Protein AF-A0A954L591-F1 (afdb_monomer_lite)

Sequence (149 aa):
MSDLRRHRRSNYRTLVTVICDDPSGRPVPQVFKAWTEDISASGMQFACNEQLPTGRLYVRILLPELEDKIVECSLIRQGQRKSTGVFNAVGPRYVYGVRFHSILMSDQFERTYGARMDCTNTVGAPCAPETELMDDHVAAETELVDSLS

Secondary structure (DSSP, 8-state):
-----SSPPB----EEEEEE--TT--S--EEEEEEEEEEETTEEEEEESSPPPSS-EEEEE--TTS--EEEEEEEEEEEEEEE--SSS--EEEEEEEEEEEEEEPHHHHHHHHSS--------S-------------------------

pLDDT: mean 73.3, std 20.23, range [33.34, 96.44]

Foldseek 3Di:
DDDDDPWDKDQDWDKKKKWFQDPVRALAIDIFIWIWRIDTPWWTKIKGQDDDDDGWMWIWDDDVVDDIWIFTKDWPDKDWDQDDDPPDDGGIIIMTIITTDDIDDQVRSCVSRVDDPPVPDDDDDPPDDPDDDDDDDDDDDDDDDDDDD

Radius of gyration: 25.03 Å; chains: 1; bounding box: 106×43×31 Å

Structure (mmCIF, N/CA/C/O backbone):
data_AF-A0A954L591-F1
#
_entry.id   AF-A0A954L591-F1
#
loop_
_atom_site.group_PDB
_atom_site.id
_atom_site.type_symbol
_atom_site.label_atom_id
_atom_site.label_alt_id
_atom_site.label_comp_id
_atom_site.label_asym_id
_atom_site.label_entity_id
_atom_site.label_seq_id
_atom_site.pdbx_PDB_ins_code
_atom_site.Cartn_x
_atom_site.Cartn_y
_atom_site.Cartn_z
_atom_site.occupancy
_atom_site.B_iso_or_equiv
_atom_site.auth_seq_id
_atom_site.auth_comp_id
_atom_site.auth_asym_id
_atom_site.auth_atom_id
_atom_site.pdbx_PDB_model_num
ATOM 1 N N . MET A 1 1 ? 24.877 13.824 10.390 1.00 40.84 1 MET A N 1
ATOM 2 C CA . MET A 1 1 ? 24.389 14.122 9.026 1.00 40.84 1 MET A CA 1
ATOM 3 C C . MET A 1 1 ? 23.592 12.920 8.559 1.00 40.84 1 MET A C 1
ATOM 5 O O . MET A 1 1 ? 24.066 11.805 8.704 1.00 40.84 1 MET A O 1
ATOM 9 N N . SER A 1 2 ? 22.346 13.168 8.167 1.00 49.41 2 SER A N 1
ATOM 10 C CA . SER A 1 2 ? 21.249 12.212 7.987 1.00 49.41 2 SER A CA 1
ATOM 11 C C . SER A 1 2 ? 21.558 11.068 7.023 1.00 49.41 2 SER A C 1
ATOM 13 O O . SER A 1 2 ? 22.018 11.329 5.913 1.00 49.41 2 SER A O 1
ATOM 15 N N . ASP A 1 3 ? 21.212 9.845 7.434 1.00 51.44 3 ASP A N 1
ATOM 16 C CA . ASP A 1 3 ? 21.159 8.628 6.617 1.00 51.44 3 ASP A CA 1
ATOM 17 C C . ASP A 1 3 ? 20.577 8.913 5.221 1.00 51.44 3 ASP A C 1
ATOM 19 O O . ASP A 1 3 ? 19.368 9.095 5.030 1.00 51.44 3 ASP A O 1
ATOM 23 N N . LEU A 1 4 ? 21.467 8.983 4.231 1.00 60.00 4 LEU A N 1
ATOM 24 C CA . LEU A 1 4 ? 21.113 9.069 2.824 1.00 60.00 4 LEU A CA 1
ATOM 25 C C . LEU A 1 4 ? 20.514 7.720 2.420 1.00 60.00 4 LEU A C 1
ATOM 27 O O . LEU A 1 4 ? 21.123 6.661 2.566 1.00 60.00 4 LEU A O 1
ATOM 31 N N . ARG A 1 5 ? 19.262 7.768 1.966 1.00 58.84 5 ARG A N 1
ATOM 32 C CA . ARG A 1 5 ? 18.439 6.603 1.622 1.00 58.84 5 ARG A CA 1
ATOM 33 C C . ARG A 1 5 ? 19.191 5.661 0.671 1.00 58.84 5 ARG A C 1
ATOM 35 O O . ARG A 1 5 ? 19.657 6.089 -0.379 1.00 58.84 5 ARG A O 1
ATOM 42 N N . ARG A 1 6 ? 19.244 4.369 1.019 1.00 63.66 6 ARG A N 1
ATOM 43 C CA . ARG A 1 6 ? 20.066 3.347 0.338 1.00 63.66 6 ARG A CA 1
ATOM 44 C C . ARG A 1 6 ? 19.588 2.937 -1.065 1.00 63.66 6 ARG A C 1
ATOM 46 O O . ARG A 1 6 ? 20.365 2.344 -1.803 1.00 63.66 6 ARG A O 1
ATOM 53 N N . HIS A 1 7 ? 18.345 3.242 -1.451 1.00 61.44 7 HIS A N 1
ATOM 54 C CA . HIS A 1 7 ? 17.781 2.840 -2.748 1.00 61.44 7 HIS A CA 1
ATOM 55 C C . HIS A 1 7 ? 17.151 4.010 -3.506 1.00 61.44 7 HIS A C 1
ATOM 57 O O . HIS A 1 7 ? 16.434 4.834 -2.931 1.00 61.44 7 HIS A O 1
ATOM 63 N N . ARG A 1 8 ? 17.398 4.046 -4.821 1.00 66.69 8 ARG A N 1
ATOM 64 C CA . ARG A 1 8 ? 16.800 5.004 -5.757 1.00 66.69 8 ARG A CA 1
ATOM 65 C C . ARG A 1 8 ? 15.293 4.743 -5.854 1.00 66.69 8 ARG A C 1
ATOM 67 O O . ARG A 1 8 ? 14.875 3.597 -6.001 1.00 66.69 8 ARG A O 1
ATOM 74 N N . ARG A 1 9 ? 14.484 5.801 -5.762 1.00 69.75 9 ARG A N 1
ATOM 75 C CA . ARG A 1 9 ? 13.040 5.742 -6.020 1.00 69.75 9 ARG A CA 1
ATOM 76 C C . ARG A 1 9 ? 12.775 6.074 -7.479 1.00 69.75 9 ARG A C 1
ATOM 78 O O . ARG A 1 9 ? 13.307 7.060 -7.988 1.00 69.75 9 ARG A O 1
ATOM 85 N N . SER A 1 10 ? 11.960 5.254 -8.122 1.00 72.75 10 SER A N 1
ATOM 86 C CA . SER A 1 10 ? 11.433 5.531 -9.450 1.00 72.75 10 SER A CA 1
ATOM 87 C C . SER A 1 10 ? 10.091 6.234 -9.296 1.00 72.75 10 SER A C 1
ATOM 89 O O . SER A 1 10 ? 9.242 5.797 -8.517 1.00 72.75 10 SER A O 1
ATOM 91 N N . ASN A 1 11 ? 9.883 7.305 -10.062 1.00 72.44 11 ASN A N 1
ATOM 92 C CA . ASN A 1 11 ? 8.585 7.976 -10.176 1.00 72.44 11 ASN A CA 1
ATOM 93 C C . ASN A 1 11 ? 7.655 7.143 -11.070 1.00 72.44 11 ASN A C 1
ATOM 95 O O . ASN A 1 11 ? 7.264 7.568 -12.154 1.00 72.44 11 ASN A O 1
ATOM 99 N N . TYR A 1 12 ? 7.371 5.915 -10.649 1.00 73.94 12 TYR A N 1
ATOM 100 C CA . TYR A 1 12 ? 6.454 5.027 -11.341 1.00 73.94 12 TYR A CA 1
ATOM 101 C C . TYR A 1 12 ? 5.058 5.244 -10.770 1.00 73.94 12 TYR A C 1
ATOM 103 O O . TYR A 1 12 ? 4.823 5.005 -9.583 1.00 73.94 12 TYR A O 1
ATOM 111 N N . ARG A 1 13 ? 4.152 5.738 -11.612 1.00 81.75 13 ARG A N 1
ATOM 112 C CA . ARG A 1 13 ? 2.752 5.981 -11.267 1.00 81.75 13 ARG A CA 1
ATOM 113 C C . ARG A 1 13 ? 1.900 4.890 -11.888 1.00 81.75 13 ARG A C 1
ATOM 115 O O . ARG A 1 13 ? 1.709 4.875 -13.098 1.00 81.75 13 ARG A O 1
ATOM 122 N N . THR A 1 14 ? 1.405 3.993 -11.052 1.00 85.00 14 THR A N 1
ATOM 123 C CA . THR A 1 14 ? 0.493 2.920 -11.433 1.00 85.00 14 THR A CA 1
ATOM 124 C C . THR A 1 14 ? -0.647 2.824 -10.426 1.00 85.00 14 THR A C 1
ATOM 126 O O . THR A 1 14 ? -0.550 3.330 -9.301 1.00 85.00 14 THR A O 1
ATOM 129 N N . LEU A 1 15 ? -1.738 2.189 -10.844 1.00 89.56 15 LEU A N 1
ATOM 130 C CA . LEU A 1 15 ? -2.829 1.827 -9.954 1.00 89.56 15 LEU A CA 1
ATOM 131 C C . LEU A 1 15 ? -2.406 0.603 -9.135 1.00 89.56 15 LEU A C 1
ATOM 133 O O . LEU A 1 15 ? -1.932 -0.390 -9.684 1.00 89.56 15 LEU A O 1
ATOM 137 N N . VAL A 1 16 ? -2.603 0.671 -7.825 1.00 93.00 16 VAL A N 1
ATOM 138 C CA . VAL A 1 16 ? -2.405 -0.451 -6.906 1.00 93.00 16 VAL A CA 1
ATOM 139 C C . VAL A 1 16 ? -3.673 -0.695 -6.108 1.00 93.00 16 VAL A C 1
ATOM 141 O O . VAL A 1 16 ? -4.499 0.204 -5.917 1.00 93.00 16 VAL A O 1
ATOM 144 N N . THR A 1 17 ? -3.811 -1.925 -5.629 1.00 94.31 17 THR A N 1
ATOM 145 C CA . THR A 1 17 ? -4.891 -2.295 -4.719 1.00 94.31 17 THR A CA 1
ATOM 146 C C . THR A 1 17 ? -4.313 -2.433 -3.320 1.00 94.31 17 THR A C 1
ATOM 148 O O . THR A 1 17 ? -3.417 -3.242 -3.094 1.00 94.31 17 THR A O 1
ATOM 151 N N . VAL A 1 18 ? -4.790 -1.610 -2.393 1.00 94.56 18 VAL A N 1
ATOM 152 C CA . VAL A 1 18 ? -4.403 -1.653 -0.983 1.00 94.56 18 VAL A CA 1
ATOM 153 C C . VAL A 1 18 ? -5.422 -2.498 -0.246 1.00 94.56 18 VAL A C 1
ATOM 155 O O . VAL A 1 18 ? -6.623 -2.321 -0.426 1.00 94.56 18 VAL A O 1
ATOM 158 N N . ILE A 1 19 ? -4.932 -3.417 0.567 1.00 93.50 19 ILE A N 1
ATOM 159 C CA . ILE A 1 19 ? -5.744 -4.363 1.310 1.00 93.50 19 ILE A CA 1
ATOM 160 C C . ILE A 1 19 ? -5.398 -4.190 2.783 1.00 93.50 19 ILE A C 1
ATOM 162 O O . ILE A 1 19 ? -4.223 -4.224 3.155 1.00 93.50 19 ILE A O 1
ATOM 166 N N . CYS A 1 20 ? -6.412 -3.993 3.612 1.00 92.19 20 CYS A N 1
ATOM 167 C CA . CYS A 1 20 ? -6.257 -3.858 5.051 1.00 92.19 20 CYS A CA 1
ATOM 168 C C . CYS A 1 20 ? -7.090 -4.907 5.778 1.00 92.19 20 CYS A C 1
ATOM 170 O O . CYS A 1 20 ? -8.169 -5.280 5.314 1.00 92.19 20 CYS A O 1
ATOM 172 N N . ASP A 1 21 ? -6.605 -5.332 6.942 1.00 87.06 21 ASP A N 1
ATOM 173 C CA . ASP A 1 21 ? -7.424 -6.111 7.868 1.00 87.06 21 ASP A CA 1
ATOM 174 C C . ASP A 1 21 ? -8.694 -5.343 8.234 1.00 87.06 21 ASP A C 1
ATOM 176 O O . ASP A 1 21 ? -8.687 -4.116 8.389 1.00 87.06 21 ASP A O 1
ATOM 180 N N . ASP A 1 22 ? -9.785 -6.080 8.406 1.00 80.94 22 ASP A N 1
ATOM 181 C CA . ASP A 1 22 ? -11.002 -5.508 8.946 1.00 80.94 22 ASP A CA 1
ATOM 182 C C . ASP A 1 22 ? -10.811 -5.175 10.435 1.00 80.94 22 ASP A C 1
ATOM 184 O O . ASP A 1 22 ? -10.452 -6.060 11.219 1.00 80.94 22 ASP A O 1
ATOM 188 N N . PRO A 1 23 ? -11.083 -3.932 10.874 1.00 74.81 23 PRO A N 1
ATOM 189 C CA . PRO A 1 23 ? -10.983 -3.547 12.277 1.00 74.81 23 PRO A CA 1
ATOM 190 C C . PRO A 1 23 ? -11.913 -4.351 13.194 1.00 74.81 23 PRO A C 1
ATOM 192 O O . PRO A 1 23 ? -11.672 -4.378 14.398 1.00 74.81 23 PRO A O 1
ATOM 195 N N . SER A 1 24 ? -12.952 -5.017 12.663 1.00 77.56 24 SER A N 1
ATOM 196 C CA . SER A 1 24 ? -13.810 -5.912 13.456 1.00 77.56 24 SER A CA 1
ATOM 197 C C . SER A 1 24 ? -13.257 -7.336 13.620 1.00 77.56 24 SER A C 1
ATOM 199 O O . SER A 1 24 ? -13.881 -8.161 14.283 1.00 77.56 24 SER A O 1
ATOM 201 N N . GLY A 1 25 ? -12.074 -7.627 13.062 1.00 70.50 25 GLY A N 1
ATOM 202 C CA . GLY A 1 25 ? -11.378 -8.909 13.216 1.00 70.50 25 GLY A CA 1
ATOM 203 C C . GLY A 1 25 ? -11.950 -10.046 12.369 1.00 70.50 25 GLY A C 1
ATOM 204 O O . GLY A 1 25 ? -11.539 -11.195 12.528 1.00 70.50 25 GLY A O 1
ATOM 205 N N . ARG A 1 26 ? -12.895 -9.749 11.469 1.00 73.00 26 ARG A N 1
ATOM 206 C CA . ARG A 1 26 ? -13.408 -10.724 10.504 1.00 73.00 26 ARG A CA 1
ATOM 207 C C . ARG A 1 26 ? -12.379 -10.946 9.387 1.00 73.00 26 ARG A C 1
ATOM 209 O O . ARG A 1 26 ? -11.684 -10.007 9.006 1.00 73.00 26 ARG A O 1
ATOM 216 N N . PRO A 1 27 ? -12.310 -12.149 8.791 1.00 71.62 27 PRO A N 1
ATOM 217 C CA . PRO A 1 27 ? -11.382 -12.456 7.699 1.00 71.62 27 PRO A CA 1
ATOM 218 C C . PRO A 1 27 ? -11.838 -11.871 6.347 1.00 71.62 27 PRO A C 1
ATOM 220 O O . PRO A 1 27 ? -11.566 -12.444 5.300 1.00 71.62 27 PRO A O 1
ATOM 223 N N . VAL A 1 28 ? -12.557 -10.748 6.352 1.00 81.19 28 VAL A N 1
ATOM 224 C CA . VAL A 1 28 ? -13.032 -10.070 5.141 1.00 81.19 28 VAL A CA 1
ATOM 225 C C . VAL A 1 28 ? -12.236 -8.781 5.008 1.00 81.19 28 VAL A C 1
ATOM 227 O O . VAL A 1 28 ? -12.550 -7.821 5.705 1.00 81.19 28 VAL A O 1
ATOM 230 N N . PRO A 1 29 ? -11.186 -8.725 4.180 1.00 86.56 29 PRO A N 1
ATOM 231 C CA . PRO A 1 29 ? -10.325 -7.559 4.180 1.00 86.56 29 PRO A CA 1
ATOM 232 C C . PRO A 1 29 ? -10.980 -6.386 3.445 1.00 86.56 29 PRO A C 1
ATOM 234 O O . PRO A 1 29 ? -11.757 -6.559 2.504 1.00 86.56 29 PRO A O 1
ATOM 237 N N . GLN A 1 30 ? -10.632 -5.171 3.863 1.00 89.31 30 GLN A N 1
ATOM 238 C CA . GLN A 1 30 ? -11.065 -3.948 3.196 1.00 89.31 30 GLN A CA 1
ATOM 239 C C . GLN A 1 30 ? -10.129 -3.628 2.036 1.00 89.31 30 GLN A C 1
ATOM 241 O O . GLN A 1 30 ? -8.906 -3.681 2.181 1.00 89.31 30 GLN A O 1
ATOM 246 N N . VAL A 1 31 ? -10.707 -3.284 0.886 1.00 91.69 31 VAL A N 1
ATOM 247 C CA . VAL A 1 31 ? -9.972 -3.091 -0.363 1.00 91.69 31 VAL A CA 1
ATOM 248 C C . VAL A 1 31 ? -10.127 -1.657 -0.848 1.00 91.69 31 VAL A C 1
ATOM 250 O O . VAL A 1 31 ? -11.238 -1.176 -1.048 1.00 91.69 31 VAL A O 1
ATOM 253 N N . PHE A 1 32 ? -9.001 -0.999 -1.107 1.00 92.81 32 PHE A N 1
ATOM 254 C CA . PHE A 1 32 ? -8.942 0.387 -1.552 1.00 92.81 32 PHE A CA 1
ATOM 255 C C . PHE A 1 32 ? -8.154 0.502 -2.854 1.00 92.81 32 PHE A C 1
ATOM 257 O O . PHE A 1 32 ? -7.083 -0.087 -3.016 1.00 92.81 32 PHE A O 1
ATOM 264 N N . LYS A 1 33 ? -8.647 1.324 -3.782 1.00 93.12 33 LYS A N 1
ATOM 265 C CA . LYS A 1 33 ? -7.885 1.711 -4.974 1.00 93.12 33 LYS A CA 1
ATOM 266 C C . LYS A 1 33 ? -6.963 2.879 -4.628 1.00 93.12 33 LYS A C 1
ATOM 268 O O . LYS A 1 33 ? -7.410 3.897 -4.097 1.00 93.12 33 LYS A O 1
ATOM 273 N N . ALA A 1 34 ? -5.684 2.755 -4.963 1.00 93.69 34 ALA A N 1
ATOM 274 C CA . ALA A 1 34 ? -4.695 3.798 -4.721 1.00 93.69 34 ALA A CA 1
ATOM 275 C C . ALA A 1 34 ? -3.773 3.996 -5.925 1.00 93.69 34 ALA A C 1
ATOM 277 O O . ALA A 1 34 ? -3.598 3.112 -6.759 1.00 93.69 34 ALA A O 1
ATOM 278 N N . TRP A 1 35 ? -3.157 5.170 -5.997 1.00 92.00 35 TRP A N 1
ATOM 279 C CA . TRP A 1 35 ? -2.168 5.510 -7.014 1.00 92.00 35 TRP A CA 1
ATOM 280 C C . TRP A 1 35 ? -0.794 5.606 -6.381 1.00 92.00 35 TRP A C 1
ATOM 282 O O . TRP A 1 35 ? -0.629 6.326 -5.392 1.00 92.00 35 TRP A O 1
ATOM 292 N N . THR A 1 36 ? 0.202 4.935 -6.952 1.00 92.94 36 THR A N 1
ATOM 293 C CA . THR A 1 36 ? 1.586 5.133 -6.521 1.00 92.94 36 THR A CA 1
ATOM 294 C C . THR A 1 36 ? 2.051 6.540 -6.893 1.00 92.94 36 THR A C 1
ATOM 296 O O . THR A 1 36 ? 1.768 7.058 -7.972 1.00 92.94 36 THR A O 1
ATOM 299 N N . GLU A 1 37 ? 2.769 7.178 -5.978 1.00 91.06 37 GLU A N 1
ATOM 300 C CA . GLU A 1 37 ? 3.495 8.427 -6.211 1.00 91.06 37 GLU A CA 1
ATOM 301 C C . GLU A 1 37 ? 4.975 8.135 -6.483 1.00 91.06 37 GLU A C 1
ATOM 303 O O . GLU A 1 37 ? 5.579 8.771 -7.345 1.00 91.06 37 GLU A O 1
ATOM 308 N N . ASP A 1 38 ? 5.538 7.153 -5.771 1.00 90.19 38 ASP A N 1
ATOM 309 C CA . ASP A 1 38 ? 6.873 6.608 -6.006 1.00 90.19 38 ASP A CA 1
ATOM 310 C C . ASP A 1 38 ? 6.951 5.125 -5.605 1.00 90.19 38 ASP A C 1
ATOM 312 O O . ASP A 1 38 ? 6.161 4.653 -4.785 1.00 90.19 38 ASP A O 1
ATOM 316 N N . ILE A 1 39 ? 7.906 4.389 -6.180 1.00 89.38 39 ILE A N 1
ATOM 317 C CA . ILE A 1 39 ? 8.206 2.996 -5.817 1.00 89.38 39 ILE A CA 1
ATOM 318 C C . ILE A 1 39 ? 9.718 2.753 -5.780 1.00 89.38 39 ILE A C 1
ATOM 320 O O . ILE A 1 39 ? 10.503 3.387 -6.489 1.00 89.38 39 ILE A O 1
ATOM 324 N N . SER A 1 40 ? 10.140 1.823 -4.935 1.00 89.06 40 SER A N 1
ATOM 325 C CA . SER A 1 40 ? 11.508 1.319 -4.823 1.00 89.06 40 SER A CA 1
ATOM 326 C C . SER A 1 40 ? 11.486 -0.153 -4.426 1.00 89.06 40 SER A C 1
ATOM 328 O O . SER A 1 40 ? 10.441 -0.676 -4.055 1.00 89.06 40 SER A O 1
ATOM 330 N N . ALA A 1 41 ? 12.648 -0.805 -4.425 1.00 86.56 41 ALA A N 1
ATOM 331 C CA . ALA A 1 41 ? 12.758 -2.206 -4.023 1.00 86.56 41 ALA A CA 1
ATOM 332 C C . ALA A 1 41 ? 12.323 -2.479 -2.567 1.00 86.56 41 ALA A C 1
ATOM 334 O O . ALA A 1 41 ? 11.969 -3.605 -2.244 1.00 86.56 41 ALA A O 1
ATOM 335 N N . SER A 1 42 ? 12.352 -1.472 -1.685 1.00 91.50 42 SER A N 1
ATOM 336 C CA . SER A 1 42 ? 12.073 -1.637 -0.250 1.00 91.50 42 SER A CA 1
ATOM 337 C C . SER A 1 42 ? 10.793 -0.954 0.230 1.00 91.50 42 SER A C 1
ATOM 339 O O . SER A 1 42 ? 10.481 -0.988 1.421 1.00 91.50 42 SER A O 1
ATOM 341 N N . GLY A 1 43 ? 10.054 -0.294 -0.657 1.00 93.94 43 GLY A N 1
ATOM 342 C CA . GLY A 1 43 ? 8.841 0.409 -0.272 1.00 93.94 43 GLY A CA 1
ATOM 343 C C . GLY A 1 43 ? 8.272 1.280 -1.375 1.00 93.94 43 GLY A C 1
ATOM 344 O O . GLY A 1 43 ? 8.881 1.463 -2.432 1.00 93.94 43 GLY A O 1
ATOM 345 N N . MET A 1 44 ? 7.128 1.881 -1.078 1.00 94.38 44 MET A N 1
ATOM 346 C CA . MET A 1 44 ? 6.452 2.810 -1.975 1.00 94.38 44 MET A CA 1
ATOM 347 C C . MET A 1 44 ? 5.792 3.943 -1.201 1.00 94.38 44 MET A C 1
ATOM 349 O O . MET A 1 44 ? 5.559 3.854 0.009 1.00 94.38 44 MET A O 1
ATOM 353 N N . GLN A 1 45 ? 5.446 4.994 -1.927 1.00 95.38 45 GLN A N 1
ATOM 354 C CA . GLN A 1 45 ? 4.465 5.969 -1.499 1.00 95.38 45 GLN A CA 1
ATOM 355 C C . GLN A 1 45 ? 3.253 5.879 -2.419 1.00 95.38 45 GLN A C 1
ATOM 357 O O . GLN A 1 45 ? 3.407 5.844 -3.637 1.00 95.38 45 GLN A O 1
ATOM 362 N N . PHE A 1 46 ? 2.052 5.891 -1.853 1.00 94.88 46 PHE A N 1
ATOM 363 C CA . PHE A 1 46 ? 0.809 5.916 -2.616 1.00 94.88 46 PHE A CA 1
ATOM 364 C C . PHE A 1 46 ? -0.187 6.910 -2.023 1.00 94.88 46 PHE A C 1
ATOM 366 O O . PHE A 1 46 ? -0.002 7.426 -0.916 1.00 94.88 46 PHE A O 1
ATOM 373 N N . ALA A 1 47 ? -1.240 7.193 -2.781 1.00 93.31 47 ALA A N 1
ATOM 374 C CA . ALA A 1 47 ? -2.329 8.048 -2.358 1.00 93.31 47 ALA A CA 1
ATOM 375 C C . ALA A 1 47 ? -3.696 7.478 -2.748 1.00 93.31 47 ALA A C 1
ATOM 377 O O . ALA A 1 47 ? -3.864 6.942 -3.843 1.00 93.31 47 ALA A O 1
ATOM 378 N N . CYS A 1 48 ? -4.676 7.650 -1.867 1.00 92.44 48 CYS A N 1
ATOM 379 C CA . CYS A 1 48 ? -6.071 7.266 -2.075 1.00 92.44 48 CYS A CA 1
ATOM 380 C C . CYS A 1 48 ? -7.014 8.349 -1.532 1.00 92.44 48 CYS A C 1
ATOM 382 O O . CYS A 1 48 ? -6.595 9.272 -0.827 1.00 92.44 48 CYS A O 1
ATOM 384 N N . ASN A 1 49 ? -8.287 8.264 -1.913 1.00 90.69 49 ASN A N 1
ATOM 385 C CA . ASN A 1 49 ? -9.311 9.234 -1.508 1.00 90.69 49 ASN A CA 1
ATOM 386 C C . ASN A 1 49 ? -9.960 8.874 -0.164 1.00 90.69 49 ASN A C 1
ATOM 388 O O . ASN A 1 49 ? -10.664 9.689 0.421 1.00 90.69 49 ASN A O 1
ATOM 392 N N . GLU A 1 50 ? -9.698 7.667 0.328 1.00 90.31 50 GLU A N 1
ATOM 393 C CA . GLU A 1 50 ? -10.260 7.122 1.558 1.00 90.31 50 GLU A CA 1
ATOM 394 C C . GLU A 1 50 ? -9.159 6.953 2.603 1.00 90.31 50 GLU A C 1
ATOM 396 O O . GLU A 1 50 ? -8.007 6.652 2.269 1.00 90.31 50 GLU A O 1
ATOM 401 N N . GLN A 1 51 ? -9.505 7.180 3.869 1.00 91.50 51 GLN A N 1
ATOM 402 C CA . GLN A 1 51 ? -8.583 6.956 4.970 1.00 91.50 51 GLN A CA 1
ATOM 403 C C . GLN A 1 51 ? -8.499 5.459 5.264 1.00 91.50 51 GLN A C 1
ATOM 405 O O . GLN A 1 51 ? -9.509 4.825 5.553 1.00 91.50 51 GLN A O 1
ATOM 410 N N . LEU A 1 52 ? -7.287 4.911 5.229 1.00 91.88 52 LEU A N 1
ATOM 411 C CA . LEU A 1 52 ? -7.059 3.509 5.560 1.00 91.88 52 LEU A CA 1
ATOM 412 C C . LEU A 1 52 ? -7.320 3.232 7.051 1.00 91.88 52 LEU A C 1
ATOM 414 O O . LEU A 1 52 ? -6.916 4.050 7.893 1.00 91.88 52 LEU A O 1
ATOM 418 N N . PRO A 1 53 ? -7.929 2.081 7.388 1.00 90.19 53 PRO A N 1
ATOM 419 C CA . PRO A 1 53 ? -8.028 1.624 8.765 1.00 90.19 53 PRO A CA 1
ATOM 420 C C . PRO A 1 53 ? -6.640 1.272 9.323 1.00 90.19 53 PRO A C 1
ATOM 422 O O . PRO A 1 53 ? -5.668 1.065 8.593 1.00 90.19 53 PRO A O 1
ATOM 425 N N . THR A 1 54 ? -6.537 1.208 10.647 1.00 84.69 54 THR A N 1
ATOM 426 C CA . THR A 1 54 ? -5.327 0.733 11.326 1.00 84.69 54 THR A CA 1
ATOM 427 C C . THR A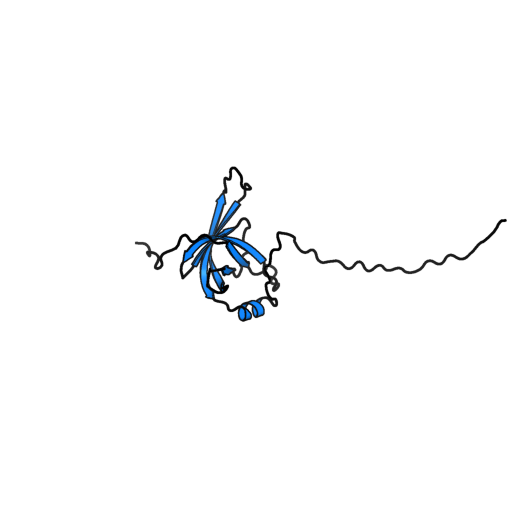 1 54 ? -5.282 -0.790 11.310 1.00 84.69 54 THR A C 1
ATOM 429 O O . THR A 1 54 ? -6.258 -1.422 11.701 1.00 84.69 54 THR A O 1
ATOM 432 N N . GLY A 1 55 ? -4.153 -1.385 10.930 1.00 84.88 55 GLY A N 1
ATOM 433 C CA . GLY A 1 55 ? -4.005 -2.841 10.906 1.00 84.88 55 GLY A CA 1
ATOM 434 C C . GLY A 1 55 ? -2.849 -3.292 10.023 1.00 84.88 55 GLY A C 1
ATOM 435 O O . GLY A 1 55 ? -1.987 -2.480 9.660 1.00 84.88 55 GLY A O 1
ATOM 436 N N . ARG A 1 56 ? -2.827 -4.586 9.673 1.00 89.19 56 ARG A N 1
ATOM 437 C CA . ARG A 1 56 ? -1.904 -5.076 8.646 1.00 89.19 56 ARG A CA 1
ATOM 438 C C . ARG A 1 56 ? -2.304 -4.509 7.297 1.00 89.19 56 ARG A C 1
ATOM 440 O O . ARG A 1 56 ? -3.482 -4.291 7.012 1.00 89.19 56 ARG A O 1
ATOM 447 N N . LEU A 1 57 ? -1.289 -4.245 6.488 1.00 93.31 57 LEU A N 1
ATOM 448 C CA . LEU A 1 57 ? -1.442 -3.616 5.194 1.00 93.31 57 LEU A CA 1
ATOM 449 C C . LEU A 1 57 ? -0.726 -4.460 4.157 1.00 93.31 57 LEU A C 1
ATOM 451 O O . LEU A 1 57 ? 0.465 -4.743 4.278 1.00 93.31 57 LEU A O 1
ATOM 455 N N . TYR A 1 58 ? -1.454 -4.800 3.110 1.00 94.44 58 TYR A N 1
ATOM 456 C CA . TYR A 1 58 ? -0.928 -5.469 1.939 1.00 94.44 58 TYR A CA 1
ATOM 457 C C .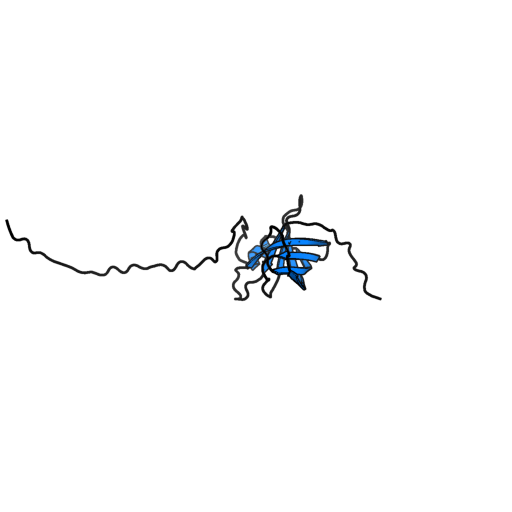 TYR A 1 58 ? -1.152 -4.568 0.735 1.00 94.44 58 TYR A C 1
ATOM 459 O O . TYR A 1 58 ? -2.130 -3.820 0.665 1.00 94.44 58 TYR A O 1
ATOM 467 N N . VAL A 1 59 ? -0.236 -4.621 -0.223 1.00 94.19 59 VAL A N 1
ATOM 468 C CA . VAL A 1 59 ? -0.425 -3.950 -1.504 1.00 94.19 59 VAL A CA 1
ATOM 469 C C . VAL A 1 59 ? -0.256 -4.955 -2.619 1.00 94.19 59 VAL A C 1
ATOM 471 O O . VAL A 1 59 ? 0.763 -5.633 -2.712 1.00 94.19 59 VAL A O 1
ATOM 474 N N . ARG A 1 60 ? -1.268 -5.025 -3.472 1.00 92.00 60 ARG A N 1
ATOM 475 C CA . ARG A 1 60 ? -1.260 -5.794 -4.704 1.00 92.00 60 ARG A CA 1
ATOM 476 C C . ARG A 1 60 ? -0.817 -4.880 -5.841 1.00 92.00 60 ARG A C 1
ATOM 478 O O . ARG A 1 60 ? -1.445 -3.845 -6.099 1.00 92.00 60 ARG A O 1
ATOM 485 N N . ILE A 1 61 ? 0.303 -5.236 -6.461 1.00 88.56 61 ILE A N 1
ATOM 486 C CA . ILE A 1 61 ? 0.961 -4.455 -7.506 1.00 88.56 61 ILE A CA 1
ATOM 487 C C . ILE A 1 61 ? 0.894 -5.248 -8.805 1.00 88.56 61 ILE A C 1
ATOM 489 O O . ILE A 1 61 ? 1.497 -6.312 -8.932 1.00 88.56 61 ILE A O 1
ATOM 493 N N . LEU A 1 62 ? 0.206 -4.671 -9.787 1.00 82.56 62 LEU A N 1
ATOM 494 C CA . LEU A 1 62 ? 0.225 -5.147 -11.162 1.00 82.56 62 LEU A CA 1
ATOM 495 C C . LEU A 1 62 ? 1.445 -4.541 -11.853 1.00 82.56 62 LEU A C 1
ATOM 497 O O . LEU A 1 62 ? 1.494 -3.335 -12.111 1.00 82.56 62 LEU A O 1
ATOM 501 N N . LEU A 1 63 ? 2.446 -5.374 -12.112 1.00 74.62 63 LEU A N 1
ATOM 502 C CA . LEU A 1 63 ? 3.635 -4.987 -12.857 1.00 74.62 63 LEU A CA 1
ATOM 503 C C . LEU A 1 63 ? 3.519 -5.535 -14.288 1.00 74.62 63 LEU A C 1
ATOM 505 O O . LEU A 1 63 ? 3.191 -6.703 -14.456 1.00 74.62 63 LEU A O 1
ATOM 509 N N . PRO A 1 64 ? 3.765 -4.733 -15.337 1.00 71.31 64 PRO A N 1
ATOM 510 C CA . PRO A 1 64 ? 3.811 -5.248 -16.703 1.00 71.31 64 PRO A CA 1
ATOM 511 C C . PRO A 1 64 ? 4.865 -6.354 -16.820 1.00 71.31 64 PRO A C 1
ATOM 513 O O . PRO A 1 64 ? 5.956 -6.201 -16.276 1.00 71.31 64 PRO A O 1
ATOM 516 N N . GLU A 1 65 ? 4.538 -7.450 -17.512 1.00 72.62 65 GLU A N 1
ATOM 517 C CA . GLU A 1 65 ? 5.429 -8.609 -17.757 1.00 72.62 65 GLU A CA 1
ATOM 518 C C . GLU A 1 65 ? 5.845 -9.405 -16.507 1.00 72.62 65 GLU A C 1
ATOM 520 O O . GLU A 1 65 ? 6.487 -10.449 -16.606 1.00 72.62 65 GLU A O 1
ATOM 525 N N . LEU A 1 66 ? 5.436 -8.947 -15.329 1.00 67.25 66 LEU A N 1
ATOM 526 C CA . LEU A 1 66 ? 5.616 -9.610 -14.052 1.00 67.25 66 LEU A CA 1
ATOM 527 C C . LEU A 1 66 ? 4.244 -10.077 -13.570 1.00 67.25 66 LEU A C 1
ATOM 529 O O . LEU A 1 66 ? 3.233 -9.400 -13.738 1.00 67.25 66 LEU A O 1
ATOM 533 N N . GLU A 1 67 ? 4.197 -11.260 -12.971 1.00 78.12 67 GLU A N 1
ATOM 534 C CA . GLU A 1 67 ? 2.973 -11.717 -12.321 1.00 78.12 67 GLU A CA 1
ATOM 535 C C . GLU A 1 67 ? 2.515 -10.722 -11.256 1.00 78.12 67 GLU A C 1
ATOM 537 O O . GLU A 1 67 ? 3.318 -10.004 -10.654 1.00 78.12 67 GLU A O 1
ATOM 542 N N . ASP A 1 68 ? 1.219 -10.748 -10.979 1.00 82.81 68 ASP A N 1
ATOM 543 C CA . ASP A 1 68 ? 0.628 -10.003 -9.884 1.00 82.81 68 ASP A CA 1
ATOM 544 C C . ASP A 1 68 ? 1.270 -10.393 -8.547 1.00 82.81 68 ASP A C 1
ATOM 546 O O . ASP A 1 68 ? 1.355 -11.580 -8.210 1.00 82.81 68 ASP A O 1
ATOM 550 N N . LYS A 1 69 ? 1.758 -9.403 -7.794 1.00 87.38 69 LYS A N 1
ATOM 551 C CA . LYS A 1 69 ? 2.412 -9.630 -6.502 1.00 87.38 69 LYS A CA 1
ATOM 552 C C . LYS A 1 69 ? 1.648 -8.937 -5.393 1.00 87.38 69 LYS A C 1
ATOM 554 O O . LYS A 1 69 ? 1.382 -7.737 -5.457 1.00 87.38 69 LYS A O 1
ATOM 559 N N . ILE A 1 70 ? 1.375 -9.694 -4.335 1.00 91.94 70 ILE A N 1
ATOM 560 C CA . ILE A 1 70 ? 0.863 -9.172 -3.073 1.00 91.94 70 ILE A CA 1
ATOM 561 C C . ILE A 1 70 ? 2.050 -8.999 -2.135 1.00 91.94 70 ILE A C 1
ATOM 563 O O . ILE A 1 70 ? 2.820 -9.929 -1.913 1.00 91.94 70 ILE A O 1
ATOM 567 N N . VAL A 1 71 ? 2.217 -7.797 -1.601 1.00 93.19 71 VAL A N 1
ATOM 568 C CA . VAL A 1 71 ? 3.350 -7.445 -0.747 1.00 93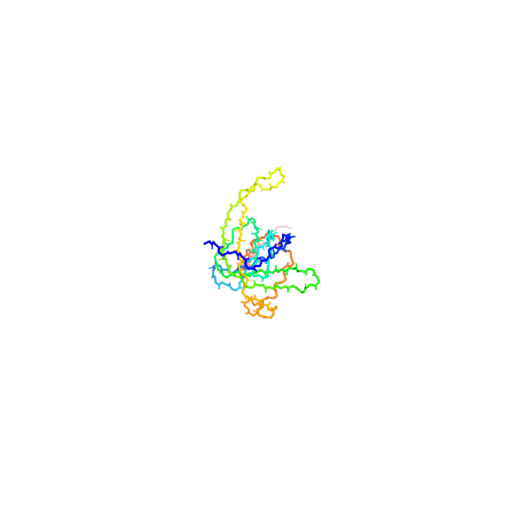.19 71 VAL A CA 1
ATOM 569 C C . VAL A 1 71 ? 2.834 -7.024 0.615 1.00 93.19 71 VAL A C 1
ATOM 571 O O . VAL A 1 71 ? 2.080 -6.056 0.726 1.00 93.19 71 VAL A O 1
ATOM 574 N N . GLU A 1 72 ? 3.259 -7.725 1.659 1.00 94.44 72 GLU A N 1
ATOM 575 C CA . GLU A 1 72 ? 3.028 -7.316 3.038 1.00 94.44 72 GLU A CA 1
ATOM 576 C C . GLU A 1 72 ? 3.878 -6.092 3.368 1.00 94.44 72 GLU A C 1
ATOM 578 O O . GLU A 1 72 ? 5.074 -6.015 3.058 1.00 94.44 72 GLU A O 1
ATOM 583 N N . CYS A 1 73 ? 3.245 -5.119 4.011 1.00 96.00 73 CYS A N 1
ATOM 584 C CA . CYS A 1 73 ? 3.816 -3.811 4.232 1.00 96.00 73 CYS A CA 1
ATOM 585 C C . CYS A 1 73 ? 3.594 -3.330 5.668 1.00 96.00 73 CYS A C 1
ATOM 587 O O . CYS A 1 73 ? 2.575 -3.600 6.299 1.00 96.00 73 CYS A O 1
ATOM 589 N N . SER A 1 74 ? 4.513 -2.498 6.157 1.00 94.94 74 SER A N 1
ATOM 590 C CA . SER A 1 74 ? 4.242 -1.639 7.313 1.00 94.94 74 SER A CA 1
ATOM 591 C C . SER A 1 74 ? 4.105 -0.189 6.906 1.00 94.94 74 SER A C 1
ATOM 593 O O . SER A 1 74 ? 4.873 0.330 6.089 1.00 94.94 74 SER A O 1
ATOM 595 N N . LEU A 1 75 ? 3.152 0.482 7.544 1.00 94.56 75 LEU A N 1
ATOM 596 C CA . LEU A 1 75 ? 2.976 1.915 7.430 1.00 94.56 75 LEU A CA 1
ATOM 597 C C . LEU A 1 75 ? 4.115 2.646 8.152 1.00 94.56 75 LEU A C 1
ATOM 599 O O . LEU A 1 75 ? 4.326 2.466 9.346 1.00 94.56 75 LEU A O 1
ATOM 603 N N . ILE A 1 76 ? 4.853 3.478 7.418 1.00 95.31 76 ILE A N 1
ATOM 604 C CA . ILE A 1 76 ? 5.974 4.274 7.946 1.00 95.31 76 ILE A CA 1
ATOM 605 C C . ILE A 1 76 ? 5.587 5.745 8.084 1.00 95.31 76 ILE A C 1
ATOM 607 O O . ILE A 1 76 ? 6.105 6.460 8.940 1.00 95.31 76 ILE A O 1
ATOM 611 N N . ARG A 1 77 ? 4.700 6.226 7.211 1.00 93.56 77 ARG A N 1
ATOM 612 C CA . ARG A 1 77 ? 4.259 7.619 7.201 1.00 93.56 77 ARG A CA 1
ATOM 613 C C . ARG A 1 77 ? 2.827 7.717 6.713 1.00 93.56 77 ARG A C 1
ATOM 615 O O . ARG A 1 77 ? 2.503 7.150 5.678 1.00 93.56 77 ARG A O 1
ATOM 622 N N . GLN A 1 78 ? 2.031 8.536 7.385 1.00 95.38 78 GLN A N 1
ATOM 623 C CA . GLN A 1 78 ? 0.703 8.942 6.942 1.00 95.38 78 GLN A CA 1
ATOM 624 C C . GLN A 1 78 ? 0.638 10.466 6.852 1.00 95.38 78 GLN A C 1
ATOM 626 O O . GLN A 1 78 ? 1.286 11.182 7.617 1.00 95.38 78 GLN A O 1
ATOM 631 N N . GLY A 1 79 ? -0.126 10.969 5.893 1.00 92.56 79 GLY A N 1
ATOM 632 C CA . GLY A 1 79 ? -0.420 12.383 5.761 1.00 92.56 79 GLY A CA 1
ATOM 633 C C . GLY A 1 79 ? -1.676 12.614 4.938 1.00 92.56 79 GLY A C 1
ATOM 634 O O . GLY A 1 79 ? -2.202 11.707 4.299 1.00 92.56 79 GLY A O 1
ATOM 635 N N . GLN A 1 80 ? -2.134 13.856 4.937 1.00 92.25 80 GLN A N 1
ATOM 636 C CA . GLN A 1 80 ? -3.288 14.292 4.168 1.00 92.25 80 GLN A CA 1
ATOM 637 C C . GLN A 1 80 ? -2.886 15.509 3.342 1.00 92.25 80 GLN A C 1
ATOM 639 O O . GLN A 1 80 ? -2.216 16.420 3.829 1.00 92.25 80 GLN A O 1
ATOM 644 N N . ARG A 1 81 ? -3.275 15.515 2.071 1.00 86.50 81 ARG A N 1
ATOM 645 C CA . ARG A 1 81 ? -3.123 16.646 1.162 1.00 86.50 81 ARG A CA 1
ATOM 646 C C . ARG A 1 81 ? -4.505 17.142 0.783 1.00 86.50 81 ARG A C 1
ATOM 648 O O . ARG A 1 81 ? -5.409 16.352 0.517 1.00 86.50 81 ARG A O 1
ATOM 655 N N . LYS A 1 82 ? -4.666 18.460 0.734 1.00 77.31 82 LYS A N 1
ATOM 656 C CA . LYS A 1 82 ? -5.840 19.051 0.098 1.00 77.31 82 LYS A CA 1
ATOM 657 C C . LYS A 1 82 ? -5.658 18.895 -1.407 1.00 77.31 82 LYS A C 1
ATOM 659 O O . LYS A 1 82 ? -4.668 19.377 -1.951 1.00 77.31 82 LYS A O 1
ATOM 664 N N . SER A 1 83 ? -6.571 18.182 -2.057 1.00 68.81 83 SER A N 1
ATOM 665 C CA . SER A 1 83 ? -6.632 18.175 -3.512 1.00 68.81 83 SER A CA 1
ATOM 666 C C . SER A 1 83 ? -7.431 19.397 -3.948 1.00 68.81 83 SER A C 1
ATOM 668 O O . SER A 1 83 ? -8.639 19.461 -3.735 1.00 68.81 83 SER A O 1
ATOM 670 N N . THR A 1 84 ? -6.758 20.395 -4.512 1.00 57.00 84 THR A N 1
ATOM 671 C CA . THR A 1 84 ? -7.413 21.531 -5.170 1.00 57.00 84 THR A CA 1
ATOM 672 C C . THR A 1 84 ? -7.524 21.202 -6.654 1.00 57.00 84 THR A C 1
ATOM 674 O O . THR A 1 84 ? -6.569 21.386 -7.406 1.00 57.00 84 THR A O 1
ATOM 677 N N . GLY A 1 85 ? -8.652 20.628 -7.067 1.00 54.09 85 GLY A N 1
ATOM 678 C CA . GLY A 1 85 ? -8.938 20.340 -8.471 1.00 54.09 85 GLY A CA 1
ATOM 679 C C . GLY A 1 85 ? -9.892 21.372 -9.069 1.00 54.09 85 GLY A C 1
ATOM 680 O O . GLY A 1 85 ? -10.874 21.727 -8.430 1.00 54.09 85 GLY A O 1
ATOM 681 N N . VAL A 1 86 ? -9.626 21.809 -10.305 1.00 57.00 86 VAL A N 1
ATOM 682 C CA . VAL A 1 86 ? -10.573 22.593 -11.128 1.00 57.00 86 VAL A CA 1
ATOM 683 C C . VAL A 1 86 ? -11.667 21.687 -11.733 1.00 57.00 86 VAL A C 1
ATOM 685 O O . VAL A 1 86 ? -12.766 22.154 -11.996 1.00 57.00 86 VAL A O 1
ATOM 688 N N . PHE A 1 87 ? -11.398 20.381 -11.893 1.00 55.72 87 PHE A N 1
ATOM 689 C CA . PHE A 1 87 ? -12.315 19.395 -12.502 1.00 55.72 87 PHE A CA 1
ATOM 690 C C . PHE A 1 87 ? -12.433 18.057 -11.740 1.00 55.72 87 PHE A C 1
ATOM 692 O O . PHE A 1 87 ? -13.169 17.176 -12.166 1.00 55.72 87 PHE A O 1
ATOM 699 N N . ASN A 1 88 ? -11.716 17.879 -10.624 1.00 50.97 88 ASN A N 1
ATOM 700 C CA . ASN A 1 88 ? -11.774 16.663 -9.801 1.00 50.97 88 ASN A CA 1
ATOM 701 C C . ASN A 1 88 ? -12.440 16.973 -8.461 1.00 50.97 88 ASN A C 1
ATOM 703 O O . ASN A 1 88 ? -12.246 18.069 -7.935 1.00 50.97 88 ASN A O 1
ATOM 707 N N . ALA A 1 89 ? -13.172 15.998 -7.910 1.00 54.78 89 ALA A N 1
ATOM 708 C CA . ALA A 1 89 ? -13.845 16.107 -6.620 1.00 54.78 89 ALA A CA 1
ATOM 709 C C . ALA A 1 89 ? -12.926 16.749 -5.568 1.00 54.78 89 ALA A C 1
ATOM 711 O O . ALA A 1 89 ? -11.818 16.271 -5.299 1.00 54.78 89 ALA A O 1
ATOM 712 N N . VAL A 1 90 ? -13.387 17.868 -5.006 1.00 65.88 90 VAL A N 1
ATOM 713 C CA . VAL A 1 90 ? -12.715 18.546 -3.900 1.00 65.88 90 VAL A CA 1
ATOM 714 C C . VAL A 1 90 ? -12.827 17.626 -2.696 1.00 65.88 90 VAL A C 1
ATOM 716 O O . VAL A 1 90 ? -13.913 17.396 -2.174 1.00 65.88 90 VAL A O 1
ATOM 719 N N . GLY A 1 91 ? -11.700 17.062 -2.280 1.00 73.44 91 GLY A N 1
ATOM 720 C CA . GLY A 1 91 ? -11.680 16.081 -1.211 1.00 73.44 91 GLY A CA 1
ATOM 721 C C . GLY A 1 91 ? -10.294 15.913 -0.602 1.00 73.44 91 GLY A C 1
ATOM 722 O O . GLY A 1 91 ? -9.281 16.311 -1.200 1.00 73.44 91 GLY A O 1
ATOM 723 N N . PRO A 1 92 ? -10.230 15.360 0.617 1.00 81.56 92 PRO A N 1
ATOM 724 C CA . PRO A 1 92 ? -8.965 14.976 1.209 1.00 81.56 92 PRO A CA 1
ATOM 725 C C . PRO A 1 92 ? -8.328 13.863 0.371 1.00 81.56 92 PRO A C 1
ATOM 727 O O . PRO A 1 92 ? -8.967 12.873 0.034 1.00 81.56 92 PRO A O 1
ATOM 730 N N . ARG A 1 93 ? -7.048 14.025 0.037 1.00 89.69 93 ARG A N 1
ATOM 731 C CA . ARG A 1 93 ? -6.230 12.957 -0.538 1.00 89.69 93 ARG A CA 1
ATOM 732 C C . ARG A 1 93 ? -5.286 12.463 0.541 1.00 89.69 93 ARG A C 1
ATOM 734 O O . ARG A 1 93 ? -4.433 13.218 1.013 1.00 89.69 93 ARG A O 1
ATOM 741 N N . TYR A 1 94 ? -5.438 11.214 0.940 1.00 93.69 94 TYR A N 1
ATOM 742 C CA . TYR A 1 94 ? -4.595 10.594 1.950 1.00 93.69 94 TYR A CA 1
ATOM 743 C C . TYR A 1 94 ? -3.357 10.015 1.282 1.00 93.69 94 TYR A C 1
ATOM 745 O O . TYR A 1 94 ? -3.431 9.448 0.196 1.00 93.69 94 TYR A O 1
ATOM 753 N N . VAL A 1 95 ? -2.199 10.222 1.900 1.00 94.75 95 VAL A N 1
ATOM 754 C CA . VAL A 1 95 ? -0.895 9.845 1.359 1.00 94.75 95 VAL A CA 1
ATOM 755 C C . VAL A 1 95 ? -0.177 8.977 2.375 1.00 94.75 95 VAL A C 1
ATOM 757 O O . VAL A 1 95 ? -0.000 9.376 3.527 1.00 94.75 95 VAL A O 1
ATOM 760 N N . TYR A 1 96 ? 0.290 7.822 1.920 1.00 96.44 96 TYR A N 1
ATOM 761 C CA . TYR A 1 96 ? 0.887 6.798 2.760 1.00 96.44 96 TYR A CA 1
ATOM 762 C C . TYR A 1 96 ? 2.253 6.407 2.213 1.00 96.44 96 TYR A C 1
ATOM 764 O O . TYR A 1 96 ? 2.415 6.172 1.019 1.00 96.44 96 TYR A O 1
ATOM 772 N N . GLY A 1 97 ? 3.250 6.364 3.091 1.00 96.00 97 GLY A N 1
ATOM 773 C CA . GLY A 1 97 ? 4.558 5.786 2.819 1.00 96.00 97 GLY A CA 1
ATOM 774 C C . GLY A 1 97 ? 4.670 4.453 3.537 1.00 96.00 97 GLY A C 1
ATOM 775 O O . GLY A 1 97 ? 4.512 4.404 4.759 1.00 96.00 97 GLY A O 1
ATOM 776 N N . VAL A 1 98 ? 4.970 3.394 2.795 1.00 96.12 98 VAL A N 1
ATOM 777 C CA . VAL A 1 98 ? 5.052 2.031 3.320 1.00 96.12 98 VAL A CA 1
ATOM 778 C C . VAL A 1 98 ? 6.417 1.408 3.051 1.00 96.12 98 VAL A C 1
ATOM 780 O O . VAL A 1 98 ? 7.115 1.781 2.104 1.00 96.12 98 VAL A O 1
ATOM 783 N N . ARG A 1 99 ? 6.801 0.460 3.905 1.00 95.75 99 ARG A N 1
ATOM 784 C CA . ARG A 1 99 ? 7.982 -0.395 3.738 1.00 95.75 99 ARG A CA 1
ATOM 785 C C . ARG A 1 99 ? 7.529 -1.814 3.429 1.00 95.75 99 ARG A C 1
ATOM 787 O O . ARG A 1 99 ? 6.634 -2.306 4.108 1.00 95.75 99 ARG A O 1
ATOM 794 N N . PHE A 1 100 ? 8.163 -2.436 2.443 1.00 94.94 100 PHE A N 1
ATOM 795 C CA . PHE A 1 100 ? 7.918 -3.826 2.067 1.00 94.94 100 PHE A CA 1
ATOM 796 C C . PHE A 1 100 ? 8.618 -4.772 3.035 1.00 94.94 100 PHE A C 1
ATOM 798 O O . PHE A 1 100 ? 9.759 -4.512 3.425 1.00 94.94 100 PHE A O 1
ATOM 805 N N . HIS A 1 101 ? 7.942 -5.864 3.381 1.00 93.62 101 HIS A N 1
ATOM 806 C CA . HIS A 1 101 ? 8.485 -6.922 4.231 1.00 93.62 101 HIS A CA 1
ATOM 807 C C . HIS A 1 101 ? 8.637 -8.229 3.480 1.00 93.62 101 HIS A C 1
ATOM 809 O O . HIS A 1 101 ? 9.743 -8.749 3.361 1.00 93.62 101 HIS A O 1
ATOM 815 N N . SER A 1 102 ? 7.525 -8.749 2.969 1.00 91.12 102 SER A N 1
ATOM 816 C CA . SER A 1 102 ? 7.461 -10.063 2.348 1.00 91.12 102 SER A C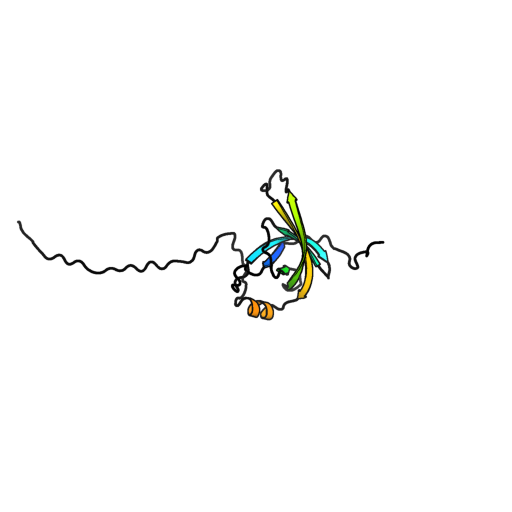A 1
ATOM 817 C C . SER A 1 102 ? 6.563 -10.012 1.115 1.00 91.12 102 SER A C 1
ATOM 819 O O . SER A 1 102 ? 5.584 -9.265 1.066 1.00 91.12 102 SER A O 1
ATOM 821 N N . ILE A 1 103 ? 6.927 -10.778 0.089 1.00 90.69 103 ILE A N 1
ATOM 822 C CA . ILE A 1 103 ? 6.045 -11.038 -1.047 1.00 90.69 103 ILE A CA 1
ATOM 823 C C . ILE A 1 103 ? 5.262 -12.296 -0.698 1.00 90.69 103 ILE A C 1
ATOM 825 O O . ILE A 1 103 ? 5.862 -13.339 -0.437 1.00 90.69 103 ILE A O 1
ATOM 829 N N . LEU A 1 104 ? 3.940 -12.186 -0.699 1.00 87.56 104 LEU A N 1
ATOM 830 C CA . LEU A 1 104 ? 3.040 -13.305 -0.502 1.00 87.56 104 LEU A CA 1
ATOM 831 C C . LEU A 1 104 ? 2.731 -13.955 -1.845 1.00 87.56 104 LEU A C 1
ATOM 833 O O . LEU A 1 104 ? 2.412 -13.283 -2.830 1.00 87.56 104 LEU A O 1
ATOM 837 N N . MET A 1 105 ? 2.800 -15.280 -1.856 1.00 81.69 105 MET A N 1
ATOM 838 C CA . MET A 1 105 ? 2.244 -16.079 -2.941 1.00 81.69 105 MET A CA 1
ATOM 839 C C . MET A 1 105 ? 0.717 -16.128 -2.800 1.00 81.69 105 MET A C 1
ATOM 841 O O . MET A 1 105 ? 0.179 -15.961 -1.701 1.00 81.69 105 MET A O 1
ATOM 845 N N . SER A 1 106 ? 0.007 -16.330 -3.911 1.00 74.19 106 SER A N 1
ATOM 846 C CA . SER A 1 106 ? -1.462 -16.298 -3.932 1.00 74.19 106 SER A CA 1
ATOM 847 C C . SER A 1 106 ? -2.089 -17.269 -2.925 1.00 74.19 106 SER A C 1
ATOM 849 O O . SER A 1 106 ? -3.036 -16.904 -2.236 1.00 74.19 106 SER A O 1
ATOM 851 N N . ASP A 1 107 ? -1.506 -18.455 -2.754 1.00 78.69 107 ASP A N 1
ATOM 852 C CA . ASP A 1 107 ? -1.953 -19.479 -1.804 1.00 78.69 107 ASP A CA 1
ATOM 853 C C . ASP A 1 107 ? -1.799 -19.052 -0.332 1.00 78.69 107 ASP A C 1
ATOM 855 O O . ASP A 1 107 ? -2.651 -19.350 0.505 1.00 78.69 107 ASP A O 1
ATOM 859 N N . GLN A 1 108 ? -0.730 -18.328 0.003 1.00 78.31 108 GLN A N 1
ATOM 860 C CA . GLN A 1 108 ? -0.505 -17.797 1.352 1.00 78.31 108 GLN A CA 1
ATOM 861 C C . GLN A 1 108 ? -1.543 -16.731 1.706 1.00 78.31 108 GLN A C 1
ATOM 863 O O . GLN A 1 108 ? -2.055 -16.691 2.829 1.00 78.31 108 GLN A O 1
ATOM 868 N N . PHE A 1 109 ? -1.874 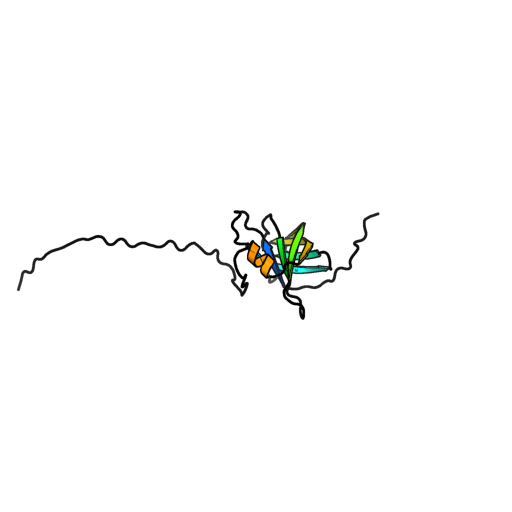-15.881 0.736 1.00 76.25 109 PHE A N 1
ATOM 869 C CA . PHE A 1 109 ? -2.879 -14.845 0.912 1.00 76.25 109 PHE A CA 1
ATOM 870 C C . PHE A 1 109 ? -4.292 -15.442 1.029 1.00 76.25 109 PHE A C 1
ATOM 872 O O . PHE A 1 109 ? -5.037 -15.085 1.941 1.00 76.25 109 PHE A O 1
ATOM 879 N N . GLU A 1 110 ? -4.631 -16.425 0.190 1.00 78.50 110 GLU A N 1
ATOM 880 C CA . GLU A 1 110 ? -5.904 -17.158 0.255 1.00 78.50 110 GLU A CA 1
ATOM 881 C C . GLU A 1 110 ? -6.097 -17.885 1.593 1.00 78.50 110 GLU A C 1
ATOM 883 O O . GLU A 1 110 ? -7.193 -17.868 2.143 1.00 78.50 110 GLU A O 1
ATOM 888 N N . ARG A 1 111 ? -5.042 -18.460 2.187 1.00 76.62 111 ARG A N 1
ATOM 889 C CA . ARG A 1 111 ? -5.127 -19.055 3.537 1.00 76.62 111 ARG A CA 1
ATOM 890 C C . ARG A 1 111 ? -5.443 -18.036 4.629 1.00 76.62 111 ARG A C 1
ATOM 892 O O . ARG A 1 111 ? -6.016 -18.404 5.649 1.00 76.62 111 ARG A O 1
ATOM 899 N N . THR A 1 112 ? -5.046 -16.783 4.429 1.00 74.38 112 THR A N 1
ATOM 900 C CA . THR A 1 112 ? -5.247 -15.713 5.412 1.00 74.38 112 THR A CA 1
ATOM 901 C C . THR A 1 112 ? -6.681 -15.177 5.368 1.00 74.38 112 THR A C 1
ATOM 903 O O . THR A 1 112 ? -7.247 -14.890 6.418 1.00 74.38 112 THR A O 1
ATOM 906 N N . TYR A 1 113 ? -7.288 -15.094 4.177 1.00 72.00 113 TYR A N 1
ATOM 907 C CA . TYR A 1 113 ? -8.603 -14.460 3.981 1.00 72.00 113 TYR A CA 1
ATOM 908 C C . TYR A 1 113 ? -9.697 -15.377 3.410 1.00 72.00 113 TYR A C 1
ATOM 910 O O . TYR A 1 113 ? -10.808 -14.930 3.150 1.00 72.00 113 TYR A O 1
ATOM 918 N N . GLY A 1 114 ? -9.422 -16.667 3.222 1.00 56.97 114 GLY A N 1
ATOM 919 C CA . GLY A 1 114 ? -10.424 -17.696 2.925 1.00 56.97 114 GLY A CA 1
ATOM 920 C C . GLY A 1 114 ? -11.095 -17.629 1.548 1.00 56.97 114 GLY A C 1
ATOM 921 O O . GLY A 1 114 ? -11.960 -18.457 1.274 1.00 56.97 114 GLY A O 1
ATOM 922 N N . ALA A 1 115 ? -10.720 -16.695 0.671 1.00 54.47 115 ALA A N 1
ATOM 923 C CA . ALA A 1 115 ? -11.321 -16.547 -0.652 1.00 54.47 115 ALA A CA 1
ATOM 924 C C . ALA A 1 115 ? -10.299 -16.104 -1.704 1.00 54.47 115 ALA A C 1
ATOM 926 O O . ALA A 1 115 ? -9.410 -15.291 -1.430 1.00 54.47 115 ALA A O 1
ATOM 927 N N . ARG A 1 116 ? -10.484 -16.583 -2.942 1.00 50.25 116 ARG A N 1
ATOM 928 C CA . ARG A 1 116 ? -9.923 -15.935 -4.131 1.00 50.25 116 ARG A CA 1
ATOM 929 C C . ARG A 1 116 ? -10.444 -14.505 -4.154 1.00 50.25 116 ARG A C 1
ATOM 931 O O . ARG A 1 116 ? -11.634 -14.281 -4.359 1.00 50.25 116 ARG A O 1
ATOM 938 N N . MET A 1 117 ? -9.568 -13.532 -3.924 1.00 55.25 117 MET A N 1
ATOM 939 C CA . MET A 1 117 ? -9.909 -12.141 -4.196 1.00 55.25 117 MET A CA 1
ATOM 940 C C . MET A 1 117 ? -9.924 -11.921 -5.708 1.00 55.25 117 MET A C 1
ATOM 942 O O . MET A 1 117 ? -8.954 -11.433 -6.299 1.00 55.25 117 MET A O 1
ATOM 946 N N . ASP A 1 118 ? -11.054 -12.267 -6.321 1.00 50.22 118 ASP A N 1
ATOM 947 C CA . ASP A 1 118 ? -11.452 -11.778 -7.633 1.00 50.22 118 ASP A CA 1
ATOM 948 C C . ASP A 1 118 ? -11.804 -10.296 -7.474 1.00 50.22 118 ASP A C 1
ATOM 950 O O . ASP A 1 118 ? -12.955 -9.899 -7.332 1.00 50.22 118 ASP A O 1
ATOM 954 N N . CYS A 1 119 ? -10.789 -9.432 -7.435 1.00 44.66 119 CYS A N 1
ATOM 955 C CA . CYS A 1 119 ? -10.986 -7.983 -7.418 1.00 44.66 119 CYS A CA 1
ATOM 956 C C . CYS A 1 119 ? -11.321 -7.443 -8.821 1.00 44.66 119 CYS A C 1
ATOM 958 O O . CYS A 1 119 ? -10.812 -6.408 -9.260 1.00 44.66 119 CYS A O 1
ATOM 960 N N . THR A 1 120 ? -12.203 -8.133 -9.540 1.00 38.22 120 THR A N 1
ATOM 961 C CA . THR A 1 120 ? -12.826 -7.631 -10.760 1.00 38.22 120 THR A CA 1
ATOM 962 C C . THR A 1 120 ? -13.926 -6.645 -10.373 1.00 38.22 120 THR A C 1
ATOM 964 O O . THR A 1 120 ? -15.064 -7.010 -10.134 1.00 38.22 120 THR A O 1
ATOM 967 N N . ASN A 1 121 ? -13.556 -5.363 -10.310 1.00 40.59 121 ASN A N 1
ATOM 968 C CA . ASN A 1 121 ? -14.458 -4.206 -10.347 1.00 40.59 121 ASN A CA 1
ATOM 969 C C . ASN A 1 121 ? -15.789 -4.341 -9.577 1.00 40.59 121 ASN A C 1
ATOM 971 O O . ASN A 1 121 ? -16.844 -4.541 -10.171 1.00 40.59 121 ASN A O 1
ATOM 975 N N . THR A 1 122 ? -15.778 -4.008 -8.291 1.00 36.91 122 THR A N 1
ATOM 976 C CA . THR A 1 122 ? -16.981 -3.488 -7.631 1.00 36.91 122 THR A CA 1
ATOM 977 C C . THR A 1 122 ? -16.686 -2.101 -7.093 1.00 36.91 122 THR A C 1
ATOM 979 O O . THR A 1 122 ? -15.926 -1.889 -6.151 1.00 36.91 122 THR A O 1
ATOM 982 N N . VAL A 1 123 ? -17.234 -1.119 -7.804 1.00 38.41 123 VAL A N 1
ATOM 983 C CA . VAL A 1 123 ? -17.375 0.255 -7.339 1.00 38.41 123 VAL A CA 1
ATOM 984 C C . VAL A 1 123 ? -18.441 0.236 -6.246 1.00 38.41 123 VAL A C 1
ATOM 986 O O . VAL A 1 123 ? -19.549 -0.213 -6.502 1.00 38.41 123 VAL A O 1
ATOM 989 N N . GLY A 1 124 ? -18.063 0.690 -5.049 1.00 46.91 124 GLY A N 1
ATOM 990 C CA . GLY A 1 124 ? -18.915 1.123 -3.938 1.00 46.91 124 GLY A CA 1
ATOM 991 C C . GLY A 1 124 ? -20.338 0.566 -3.839 1.00 46.91 124 GLY A C 1
ATOM 992 O O . GLY A 1 124 ? -21.259 1.129 -4.417 1.00 46.91 124 GLY A O 1
ATOM 993 N N . ALA A 1 125 ? -20.531 -0.415 -2.962 1.00 33.66 125 ALA A N 1
ATOM 994 C CA . ALA A 1 125 ? -21.739 -0.534 -2.148 1.00 33.66 125 ALA A CA 1
ATOM 995 C C . ALA A 1 125 ? -21.402 -1.354 -0.889 1.00 33.66 125 ALA A C 1
ATOM 997 O O . ALA A 1 125 ? -20.788 -2.416 -1.023 1.00 33.66 125 ALA A O 1
ATOM 998 N N . PRO A 1 126 ? -21.764 -0.912 0.331 1.00 37.94 126 PRO A N 1
ATOM 999 C CA . PRO A 1 126 ? -21.789 -1.819 1.467 1.00 37.94 126 PRO A CA 1
ATOM 1000 C C . PRO A 1 126 ? -22.852 -2.884 1.182 1.00 37.94 126 PRO A C 1
ATOM 1002 O O . PRO A 1 126 ? -24.026 -2.570 0.996 1.00 37.94 126 PRO A O 1
ATOM 1005 N N . CYS A 1 127 ? -22.417 -4.138 1.103 1.00 33.34 127 CYS A N 1
ATOM 1006 C CA . CYS A 1 127 ? -23.300 -5.291 1.016 1.00 33.34 127 CYS A CA 1
ATOM 1007 C C . CYS A 1 127 ? -24.082 -5.357 2.337 1.00 33.34 127 CYS A C 1
ATOM 1009 O O . CYS A 1 127 ? -23.525 -5.700 3.382 1.00 33.34 127 CYS A O 1
ATOM 1011 N N . ALA A 1 128 ? -25.336 -4.904 2.317 1.00 38.19 128 ALA A N 1
ATOM 1012 C CA . ALA A 1 128 ? -26.261 -5.122 3.418 1.00 38.19 128 ALA A CA 1
ATOM 1013 C C . ALA A 1 128 ? -26.548 -6.631 3.509 1.00 38.19 128 ALA A C 1
ATOM 1015 O O . ALA A 1 128 ? -26.677 -7.269 2.463 1.00 38.19 128 ALA A O 1
ATOM 1016 N N . PRO A 1 129 ? -26.635 -7.221 4.713 1.00 42.97 129 PRO A N 1
ATOM 1017 C CA . PRO A 1 129 ? -27.086 -8.599 4.833 1.00 42.97 129 PRO A CA 1
ATOM 1018 C C . PRO A 1 129 ? -28.549 -8.679 4.383 1.00 42.97 129 PRO A C 1
ATOM 1020 O O . PRO A 1 129 ? -29.392 -7.937 4.889 1.00 42.97 129 PRO A O 1
ATOM 1023 N N . GLU A 1 130 ? -28.837 -9.562 3.426 1.00 38.28 130 GLU A N 1
ATOM 1024 C CA . GLU A 1 130 ? -30.200 -9.961 3.080 1.00 38.28 130 GLU A CA 1
ATOM 1025 C C . GLU A 1 130 ? -30.855 -10.550 4.334 1.00 38.28 130 GLU A C 1
ATOM 1027 O O . GLU A 1 130 ? -30.527 -11.645 4.783 1.00 38.28 130 GLU A O 1
ATOM 1032 N N . THR A 1 131 ? -31.750 -9.787 4.956 1.00 44.38 131 THR A N 1
ATOM 1033 C CA . THR A 1 131 ? -32.701 -10.333 5.919 1.00 44.38 131 THR A CA 1
ATOM 1034 C C . THR A 1 131 ? -33.733 -11.133 5.140 1.00 44.38 131 THR A C 1
ATOM 1036 O O . THR A 1 131 ? -34.548 -10.549 4.425 1.00 44.38 131 THR A O 1
ATOM 1039 N N . GLU A 1 132 ? -33.680 -12.457 5.278 1.00 41.19 132 GLU A N 1
ATOM 1040 C CA . GLU A 1 132 ? -34.749 -13.370 4.882 1.00 41.19 132 GLU A CA 1
ATOM 1041 C C . GLU A 1 132 ? -36.062 -12.915 5.535 1.00 41.19 132 GLU A C 1
ATOM 1043 O O . GLU A 1 132 ? -36.215 -12.941 6.758 1.00 41.19 132 GLU A O 1
ATOM 1048 N N . LEU A 1 133 ? -37.009 -12.457 4.717 1.00 43.53 133 LEU A N 1
ATOM 1049 C CA . LEU A 1 133 ? -38.395 -12.292 5.132 1.00 43.53 133 LEU A CA 1
ATOM 1050 C C . LEU A 1 133 ? -39.053 -13.670 5.042 1.00 43.53 133 LEU A C 1
ATOM 1052 O O . LEU A 1 133 ? -39.368 -14.156 3.958 1.00 43.53 133 LEU A O 1
ATOM 1056 N N . MET A 1 134 ? -39.197 -14.312 6.199 1.00 44.72 134 MET A N 1
ATOM 1057 C CA . MET A 1 134 ? -40.048 -15.481 6.387 1.00 44.72 134 MET A CA 1
ATOM 1058 C C . MET A 1 134 ? -41.503 -14.988 6.397 1.00 44.72 134 MET A C 1
ATOM 1060 O O . MET A 1 134 ? -41.928 -14.351 7.360 1.00 44.72 134 MET A O 1
ATOM 1064 N N . ASP A 1 135 ? -42.251 -15.232 5.321 1.00 43.03 135 ASP A N 1
ATOM 1065 C CA . ASP A 1 135 ? -43.701 -15.025 5.311 1.00 43.03 135 ASP A CA 1
ATOM 1066 C C . ASP A 1 135 ? -44.384 -16.219 5.992 1.00 43.03 135 ASP A C 1
ATOM 1068 O O . ASP A 1 135 ? -44.624 -17.268 5.389 1.00 43.03 135 ASP A O 1
ATOM 1072 N N . ASP A 1 136 ? -44.711 -16.045 7.272 1.00 44.62 136 ASP A N 1
ATOM 1073 C CA . ASP A 1 136 ? -45.730 -16.839 7.953 1.00 44.62 136 ASP A CA 1
ATOM 1074 C C . ASP A 1 136 ? -47.099 -16.513 7.330 1.00 44.62 136 ASP A C 1
ATOM 1076 O O . ASP A 1 136 ? -47.608 -15.397 7.449 1.00 44.62 136 ASP A O 1
ATOM 1080 N N . HIS A 1 137 ? -47.733 -17.484 6.673 1.00 41.12 137 HIS A N 1
ATOM 1081 C CA . HIS A 1 137 ? -49.168 -17.443 6.378 1.00 41.12 137 HIS A CA 1
ATOM 1082 C C . HIS A 1 137 ? -49.868 -18.575 7.127 1.00 41.12 137 HIS A C 1
ATOM 1084 O O . HIS A 1 137 ? -50.006 -19.696 6.640 1.00 41.12 137 HIS A O 1
ATOM 1090 N N . VAL A 1 138 ? -50.326 -18.247 8.337 1.00 43.38 138 VAL A N 1
ATOM 1091 C CA . VAL A 1 138 ? -51.309 -19.028 9.090 1.00 43.38 138 VAL A CA 1
ATOM 1092 C C . VAL A 1 138 ? -52.695 -18.416 8.871 1.00 43.38 138 VAL A C 1
ATOM 1094 O O . VAL A 1 138 ? -52.942 -17.274 9.238 1.00 43.38 138 VAL A O 1
ATOM 1097 N N . ALA A 1 139 ? -53.550 -19.233 8.250 1.00 44.03 139 ALA A N 1
ATOM 1098 C CA . ALA A 1 139 ? -55.005 -19.372 8.358 1.00 44.03 139 ALA A CA 1
ATOM 1099 C C . ALA A 1 139 ? -55.899 -18.146 8.642 1.00 44.03 139 ALA A C 1
ATOM 1101 O O . ALA A 1 139 ? -55.862 -17.555 9.717 1.00 44.03 139 ALA A O 1
ATOM 1102 N N . ALA A 1 140 ? -56.895 -17.959 7.771 1.00 41.84 140 ALA A N 1
ATOM 1103 C CA . ALA A 1 140 ? -58.261 -17.703 8.221 1.00 41.84 140 ALA A CA 1
ATOM 1104 C C . ALA A 1 140 ? -59.263 -18.304 7.225 1.00 41.84 140 ALA A C 1
ATOM 1106 O O . ALA A 1 140 ? -59.302 -17.938 6.051 1.00 41.84 140 ALA A O 1
ATOM 1107 N N . GLU A 1 141 ? -60.041 -19.261 7.724 1.00 45.62 141 GLU A N 1
ATOM 1108 C CA . GLU A 1 141 ? -61.250 -19.805 7.116 1.00 45.62 141 GLU A CA 1
ATOM 1109 C C . GLU A 1 141 ? -62.274 -18.693 6.853 1.00 45.62 141 GLU A C 1
ATOM 1111 O O . GLU A 1 141 ? -62.385 -17.729 7.614 1.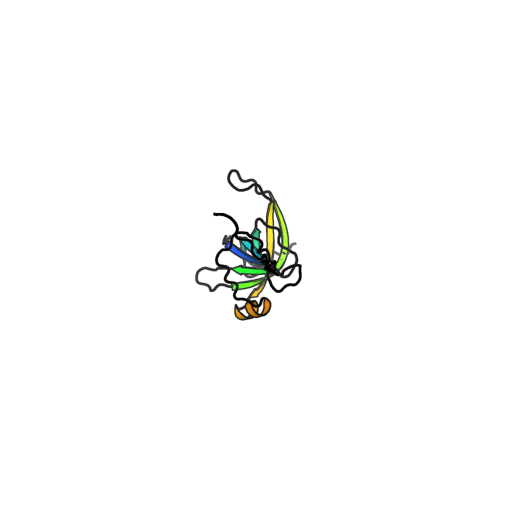00 45.62 141 GLU A O 1
ATOM 1116 N N . THR A 1 142 ? -63.086 -18.839 5.810 1.00 45.28 142 THR A N 1
ATOM 1117 C CA . THR A 1 142 ? -64.432 -18.253 5.810 1.00 45.28 142 THR A CA 1
ATOM 1118 C C . THR A 1 142 ? -65.343 -19.089 4.924 1.00 45.28 142 THR A C 1
ATOM 1120 O O . THR A 1 142 ? -65.207 -19.126 3.702 1.00 45.28 142 THR A O 1
ATOM 1123 N N . GLU A 1 143 ? -66.244 -19.813 5.582 1.00 45.59 143 GLU A N 1
ATOM 1124 C CA . GLU A 1 143 ? -67.360 -20.526 4.977 1.00 45.59 143 GLU A CA 1
ATOM 1125 C C . GLU A 1 143 ? -68.418 -19.551 4.420 1.00 45.59 143 GLU A C 1
ATOM 1127 O O . GLU A 1 143 ? -68.689 -18.506 5.007 1.00 45.59 143 GLU A O 1
ATOM 1132 N N . LEU A 1 144 ? -68.994 -19.950 3.278 1.00 48.34 144 LEU A N 1
ATOM 1133 C CA . LEU A 1 144 ? -70.410 -19.889 2.870 1.00 48.34 144 LEU A CA 1
ATOM 1134 C C . LEU A 1 144 ? -71.310 -18.790 3.468 1.00 48.34 144 LEU A C 1
ATOM 1136 O O . LEU A 1 144 ? -71.594 -18.838 4.656 1.00 48.34 144 LEU A O 1
ATOM 1140 N N . VAL A 1 145 ? -71.963 -17.994 2.603 1.00 46.47 145 VAL A N 1
ATOM 1141 C CA . VAL A 1 145 ? -73.408 -18.164 2.308 1.00 46.47 145 VAL A CA 1
ATOM 1142 C C . VAL A 1 145 ? -73.731 -17.608 0.910 1.00 46.47 145 VAL A C 1
ATOM 1144 O O . VAL A 1 145 ? -73.528 -16.427 0.642 1.00 46.47 145 VAL A O 1
ATOM 1147 N N . ASP A 1 146 ? -74.263 -18.467 0.043 1.00 46.44 146 ASP A N 1
ATOM 1148 C CA . ASP A 1 146 ? -74.884 -18.122 -1.240 1.00 46.44 146 ASP A CA 1
ATOM 1149 C C . ASP A 1 146 ? -76.370 -17.811 -0.996 1.00 46.44 146 ASP A C 1
ATOM 1151 O O . ASP A 1 146 ? -77.066 -18.593 -0.339 1.00 46.44 146 ASP A O 1
ATOM 1155 N N . SER A 1 147 ? -76.876 -16.674 -1.477 1.00 48.09 147 SER A N 1
ATOM 1156 C CA . SER A 1 147 ? -78.315 -16.374 -1.506 1.00 48.09 147 SER A CA 1
ATOM 1157 C C . SER A 1 147 ? -78.641 -15.262 -2.503 1.00 48.09 147 SER A C 1
ATOM 1159 O O . SER A 1 147 ? -78.143 -14.147 -2.364 1.00 48.09 147 SER A O 1
ATOM 1161 N N . LEU A 1 148 ? -79.606 -15.580 -3.382 1.00 45.94 148 LEU A N 1
ATOM 1162 C CA . LEU A 1 148 ? -80.339 -14.736 -4.346 1.00 45.94 148 LEU A CA 1
ATOM 1163 C C . LEU A 1 148 ? -79.563 -14.525 -5.662 1.00 45.94 148 LEU A C 1
ATOM 1165 O O . LEU A 1 148 ? -78.512 -13.901 -5.668 1.00 45.94 148 LEU A O 1
ATOM 1169 N N . SER A 1 149 ? -80.006 -15.035 -6.815 1.00 44.75 149 SER A N 1
ATOM 1170 C CA . SER A 1 149 ? -81.379 -15.210 -7.334 1.00 44.75 149 SER A CA 1
ATOM 1171 C C . SER A 1 149 ? -81.408 -16.135 -8.548 1.00 44.75 149 SER A C 1
ATOM 1173 O O . SER A 1 149 ? -80.408 -16.106 -9.299 1.00 44.75 149 SER A O 1
#